Protein AF-A0A3R7CWV3-F1 (afdb_monomer)

Mean predicted aligned error: 5.27 Å

Structure (mmCIF, N/CA/C/O backbone):
data_AF-A0A3R7CWV3-F1
#
_entry.id   AF-A0A3R7CWV3-F1
#
loop_
_atom_site.group_PDB
_atom_site.id
_atom_site.type_symbol
_atom_site.label_atom_id
_atom_site.label_alt_id
_atom_site.label_comp_id
_atom_site.label_asym_id
_atom_site.label_entity_id
_atom_site.label_seq_id
_atom_site.pdbx_PDB_ins_code
_atom_site.Cartn_x
_atom_site.Cartn_y
_atom_site.Cartn_z
_atom_site.occupancy
_atom_site.B_iso_or_equiv
_atom_site.auth_seq_id
_atom_site.auth_comp_id
_atom_site.auth_asym_id
_atom_site.auth_atom_id
_atom_site.pdbx_PDB_model_num
ATOM 1 N N . MET A 1 1 ? 18.138 14.989 -12.303 1.00 43.16 1 MET A N 1
ATOM 2 C CA . MET A 1 1 ? 17.712 15.544 -11.003 1.00 43.16 1 MET A CA 1
ATOM 3 C C . MET A 1 1 ? 16.385 16.218 -11.294 1.00 43.16 1 MET A C 1
ATOM 5 O O . MET A 1 1 ? 16.396 17.311 -11.832 1.00 43.16 1 MET A O 1
ATOM 9 N N . GLU A 1 2 ? 15.278 15.494 -11.131 1.00 37.41 2 GL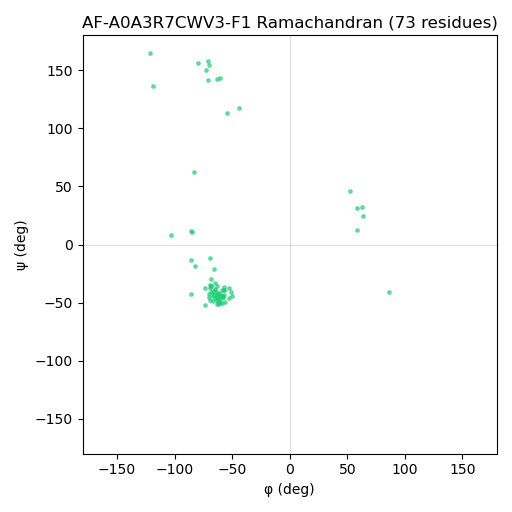U A N 1
ATOM 10 C CA . GLU A 1 2 ? 13.933 15.978 -11.478 1.00 37.41 2 GLU A CA 1
ATOM 11 C C . GLU A 1 2 ? 13.045 16.023 -10.232 1.00 37.41 2 GLU A C 1
ATOM 13 O O . GLU A 1 2 ? 13.073 15.116 -9.395 1.00 37.41 2 GLU A O 1
ATOM 18 N N . ASP A 1 3 ? 12.312 17.135 -10.143 1.00 41.38 3 ASP A N 1
ATOM 19 C CA . ASP A 1 3 ? 11.370 17.568 -9.111 1.00 41.38 3 ASP A CA 1
ATOM 20 C C . ASP A 1 3 ? 10.424 16.440 -8.653 1.00 41.38 3 ASP A C 1
ATOM 22 O O . ASP A 1 3 ? 9.678 15.852 -9.429 1.00 41.38 3 ASP A O 1
ATOM 26 N N . ILE A 1 4 ? 10.455 16.017 -7.388 1.00 42.09 4 ILE A N 1
ATOM 27 C CA . ILE A 1 4 ? 9.769 16.664 -6.249 1.00 42.09 4 ILE A CA 1
ATOM 28 C C . ILE A 1 4 ? 8.221 16.682 -6.400 1.00 42.09 4 ILE A C 1
ATOM 30 O O . ILE A 1 4 ? 7.510 17.482 -5.805 1.00 42.09 4 ILE A O 1
ATOM 34 N N . GLY A 1 5 ? 7.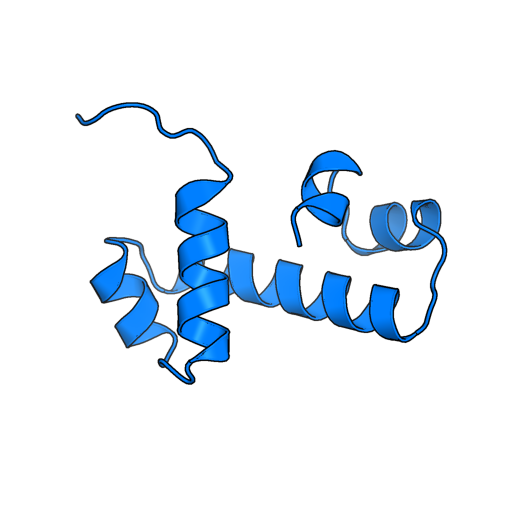649 15.660 -7.042 1.00 37.03 5 GLY A N 1
ATOM 35 C CA . GLY A 1 5 ? 6.296 15.152 -6.739 1.00 37.03 5 GLY A CA 1
ATOM 36 C C . GLY A 1 5 ? 6.303 14.161 -5.559 1.00 37.03 5 GLY A C 1
ATOM 37 O O . GLY A 1 5 ? 6.058 12.969 -5.727 1.00 37.03 5 GLY A O 1
ATOM 38 N N . ARG A 1 6 ? 6.697 14.636 -4.371 1.00 41.97 6 ARG A N 1
ATOM 39 C CA . ARG A 1 6 ? 7.135 13.862 -3.188 1.00 41.97 6 ARG A CA 1
ATOM 40 C C . ARG A 1 6 ? 6.145 12.781 -2.694 1.00 41.97 6 ARG A C 1
ATOM 42 O O . ARG A 1 6 ? 5.109 13.071 -2.110 1.00 41.97 6 ARG A O 1
ATOM 49 N N . GLY A 1 7 ? 6.545 11.514 -2.819 1.00 46.22 7 GLY A N 1
ATOM 50 C CA . GLY A 1 7 ? 6.164 10.403 -1.927 1.00 46.22 7 GLY A CA 1
ATOM 51 C C . GLY A 1 7 ? 4.860 9.660 -2.229 1.00 46.22 7 GLY A C 1
ATOM 52 O O . GLY A 1 7 ? 4.846 8.434 -2.138 1.00 46.22 7 GLY A O 1
ATOM 53 N N . VAL A 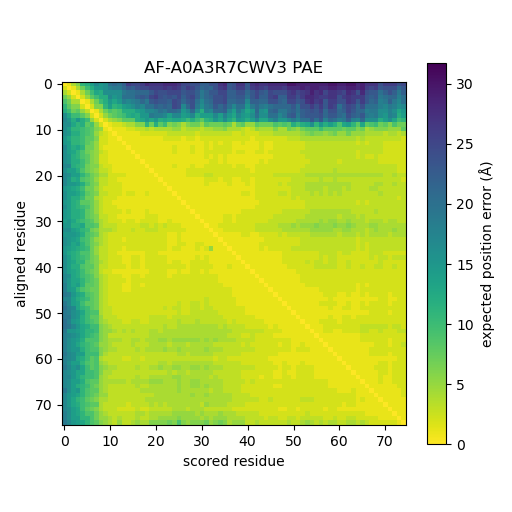1 8 ? 3.796 10.367 -2.611 1.00 50.25 8 VAL A N 1
ATOM 54 C CA . VAL A 1 8 ? 2.479 9.748 -2.851 1.00 50.25 8 VAL A CA 1
ATOM 55 C C . VAL A 1 8 ? 2.384 9.211 -4.288 1.00 50.25 8 VAL A C 1
ATOM 57 O O . VAL A 1 8 ? 2.010 8.065 -4.492 1.00 50.25 8 VAL A O 1
ATOM 60 N N . SER A 1 9 ? 2.867 9.962 -5.287 1.00 63.31 9 SER A N 1
ATOM 61 C CA . SER A 1 9 ? 2.670 9.638 -6.714 1.00 63.31 9 SER A CA 1
ATOM 62 C C . SER A 1 9 ? 3.308 8.315 -7.176 1.00 63.31 9 SER A C 1
ATOM 64 O O . SER A 1 9 ? 2.625 7.465 -7.744 1.00 63.31 9 SER A O 1
ATOM 66 N N . HIS A 1 10 ? 4.600 8.076 -6.910 1.00 70.25 10 HIS A N 1
ATOM 67 C CA . HIS A 1 10 ? 5.280 6.868 -7.419 1.00 70.25 10 HIS A CA 1
ATOM 68 C C . HIS A 1 10 ? 4.795 5.577 -6.748 1.00 70.25 10 HIS A C 1
ATOM 70 O O . HIS A 1 10 ? 4.673 4.537 -7.395 1.00 70.25 10 HIS A O 1
ATOM 76 N N . LYS A 1 11 ? 4.472 5.661 -5.457 1.00 81.12 11 LYS A N 1
ATOM 77 C CA . LYS A 1 11 ? 3.884 4.577 -4.670 1.00 81.12 11 LYS A CA 1
ATOM 78 C C . LYS A 1 11 ? 2.472 4.253 -5.168 1.00 81.12 11 LYS A C 1
ATOM 80 O O . LYS A 1 11 ? 2.186 3.092 -5.449 1.00 81.12 11 LYS A O 1
ATOM 85 N N . THR A 1 12 ? 1.621 5.267 -5.345 1.00 86.25 12 THR A N 1
ATOM 86 C CA . THR A 1 12 ? 0.281 5.099 -5.929 1.00 86.25 12 THR A CA 1
ATOM 87 C C . THR A 1 12 ? 0.370 4.512 -7.333 1.00 86.25 12 THR A C 1
ATOM 89 O O . THR A 1 12 ? -0.391 3.606 -7.658 1.00 86.25 12 THR A O 1
ATOM 92 N N . LYS A 1 13 ? 1.354 4.928 -8.144 1.00 91.38 13 LYS A N 1
ATOM 93 C CA . LYS A 1 13 ? 1.557 4.359 -9.480 1.00 91.38 13 LYS A CA 1
ATOM 94 C C . LYS A 1 13 ? 1.954 2.884 -9.444 1.00 91.38 13 LYS A C 1
ATOM 96 O O . LYS A 1 13 ? 1.478 2.112 -10.274 1.00 91.38 13 LYS A O 1
ATOM 101 N N . ALA A 1 14 ? 2.793 2.484 -8.488 1.00 94.00 14 ALA A N 1
ATOM 102 C CA . ALA A 1 14 ? 3.139 1.081 -8.283 1.00 94.00 14 ALA A CA 1
ATOM 103 C C . ALA A 1 14 ? 1.898 0.238 -7.949 1.00 94.00 14 ALA A C 1
ATOM 105 O O . ALA A 1 14 ? 1.686 -0.797 -8.578 1.00 94.00 14 ALA A O 1
ATOM 106 N N . VAL A 1 15 ? 1.057 0.709 -7.020 1.00 93.75 15 VAL A N 1
ATOM 107 C CA . VAL A 1 15 ? -0.201 0.039 -6.646 1.00 93.75 15 VAL A CA 1
ATOM 108 C C . VAL A 1 15 ? -1.177 -0.013 -7.825 1.00 93.75 15 VAL A C 1
ATOM 110 O O . VAL A 1 15 ? -1.727 -1.069 -8.113 1.00 93.75 15 VAL A O 1
ATOM 113 N N . GLU A 1 16 ? -1.347 1.085 -8.564 1.00 94.19 16 GLU A N 1
ATOM 114 C CA . GLU A 1 16 ? -2.218 1.142 -9.746 1.00 94.19 16 GLU A CA 1
ATOM 115 C C . GLU A 1 16 ? -1.810 0.104 -10.803 1.00 94.19 16 GLU A C 1
ATOM 117 O O . GLU A 1 16 ? -2.656 -0.599 -11.354 1.00 94.19 16 GLU A O 1
ATOM 122 N N . LEU A 1 17 ? -0.509 -0.009 -11.092 1.00 96.62 17 LEU A N 1
ATOM 123 C CA . LEU A 1 17 ? -0.001 -0.992 -12.047 1.00 96.62 17 LEU A CA 1
ATOM 124 C C . LEU A 1 17 ? -0.131 -2.426 -11.510 1.00 96.62 17 LEU A C 1
ATOM 126 O O . LEU A 1 17 ? -0.477 -3.327 -12.269 1.00 96.62 17 LEU A O 1
ATOM 130 N N . TYR A 1 18 ? 0.079 -2.640 -10.212 1.00 96.88 18 TYR A N 1
ATOM 131 C CA . TYR A 1 18 ? -0.148 -3.940 -9.581 1.00 96.88 18 TYR A CA 1
ATOM 132 C C . TYR A 1 18 ? -1.609 -4.396 -9.702 1.00 96.88 18 TYR A C 1
ATOM 134 O O . TYR A 1 18 ? -1.864 -5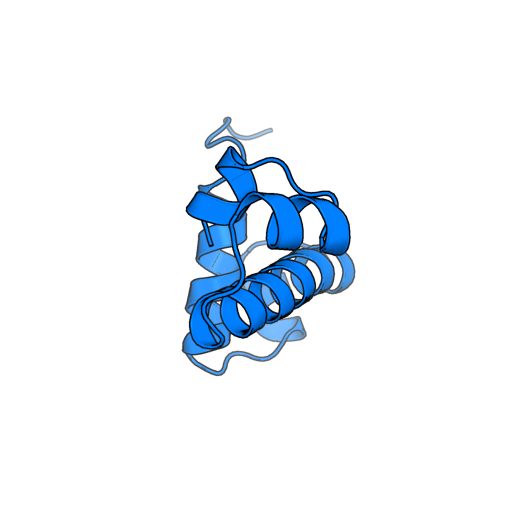.517 -10.131 1.00 96.88 18 TYR A O 1
ATOM 142 N N . LEU A 1 19 ? -2.574 -3.506 -9.446 1.00 94.94 19 LEU A N 1
ATOM 143 C CA . LEU A 1 19 ? -4.007 -3.789 -9.619 1.00 94.94 19 LEU A CA 1
ATOM 144 C C . LEU A 1 19 ? -4.405 -4.027 -11.087 1.00 94.94 19 LEU A C 1
ATOM 146 O O . LEU A 1 19 ? -5.416 -4.667 -11.360 1.00 94.94 19 LEU A O 1
ATOM 150 N N . LYS A 1 20 ? -3.596 -3.550 -12.041 1.00 97.19 20 LYS A N 1
ATOM 151 C CA . LYS A 1 20 ? -3.718 -3.844 -13.479 1.00 97.19 20 LYS A CA 1
ATOM 152 C C . LYS A 1 20 ? -3.019 -5.148 -13.897 1.00 97.19 20 LYS A C 1
ATOM 154 O O . LYS A 1 20 ? -2.899 -5.400 -15.092 1.00 97.19 20 LYS A O 1
ATOM 159 N N . ASN A 1 21 ? -2.582 -5.970 -12.938 1.00 97.38 21 ASN A N 1
ATOM 160 C CA . ASN A 1 21 ? -1.883 -7.245 -13.135 1.00 97.38 21 ASN A CA 1
ATOM 161 C C . ASN A 1 21 ? -0.507 -7.142 -13.817 1.00 97.38 21 ASN A C 1
ATOM 163 O O . ASN A 1 21 ? -0.035 -8.120 -14.396 1.00 97.38 21 ASN A O 1
ATOM 167 N N . TYR A 1 22 ? 0.170 -5.991 -13.733 1.00 98.06 22 TYR A N 1
ATOM 168 C CA . TYR A 1 22 ? 1.580 -5.929 -14.125 1.00 98.06 22 TYR A CA 1
ATOM 169 C C . TYR A 1 22 ? 2.451 -6.671 -13.106 1.00 98.06 22 TYR A C 1
ATOM 171 O O . TYR A 1 22 ? 2.255 -6.569 -11.894 1.00 98.06 22 TYR A O 1
ATOM 179 N N . THR A 1 23 ? 3.464 -7.379 -13.595 1.00 97.75 23 THR A N 1
ATOM 180 C CA . THR A 1 23 ? 4.448 -8.065 -12.752 1.00 97.75 23 THR A CA 1
ATOM 181 C C . THR A 1 23 ? 5.377 -7.072 -12.051 1.00 97.75 23 THR A C 1
ATOM 183 O O . THR A 1 23 ? 5.612 -5.960 -12.530 1.00 97.75 23 THR A O 1
ATOM 186 N N . LEU A 1 24 ? 5.994 -7.491 -10.939 1.00 97.25 24 LEU A N 1
ATOM 187 C CA . LEU A 1 24 ? 6.941 -6.671 -10.171 1.00 97.25 24 LEU A CA 1
ATOM 188 C C . LEU A 1 24 ? 8.034 -6.039 -11.054 1.00 97.25 24 LEU A C 1
ATOM 190 O O . LEU A 1 24 ? 8.329 -4.848 -10.935 1.00 97.25 24 LEU A O 1
ATOM 194 N N . SER A 1 25 ? 8.608 -6.827 -11.966 1.00 97.62 25 SER A N 1
ATOM 195 C CA . SER A 1 25 ? 9.664 -6.388 -12.885 1.00 97.62 25 SER A CA 1
ATOM 196 C C . SER A 1 25 ? 9.168 -5.378 -13.926 1.00 97.62 25 SER A C 1
ATOM 198 O O . SER A 1 25 ? 9.902 -4.455 -14.284 1.00 97.62 25 SER A O 1
ATOM 200 N N . GLU A 1 26 ? 7.930 -5.516 -14.409 1.00 98.00 26 GLU A N 1
ATOM 201 C CA . GLU A 1 26 ? 7.319 -4.552 -15.333 1.00 98.00 26 GLU A CA 1
ATOM 202 C C . GLU A 1 26 ? 7.007 -3.230 -14.640 1.00 98.00 26 GLU A C 1
ATOM 204 O O . GLU A 1 26 ? 7.287 -2.169 -15.199 1.00 98.00 26 GLU A O 1
ATOM 209 N N . ILE A 1 27 ? 6.478 -3.282 -13.414 1.00 97.31 27 ILE A N 1
ATOM 210 C CA . ILE A 1 27 ? 6.205 -2.091 -12.604 1.00 97.31 27 ILE A CA 1
ATOM 211 C C . ILE A 1 27 ? 7.511 -1.344 -12.336 1.00 97.31 27 ILE A C 1
ATOM 213 O O . ILE A 1 27 ? 7.601 -0.155 -12.635 1.00 97.31 27 ILE A O 1
ATOM 217 N N . ALA A 1 28 ? 8.537 -2.050 -11.850 1.00 96.38 28 ALA A N 1
ATOM 218 C CA . ALA A 1 28 ? 9.866 -1.504 -11.579 1.00 96.38 28 ALA A CA 1
ATOM 219 C C . ALA A 1 28 ? 10.444 -0.769 -12.795 1.00 96.38 28 ALA A C 1
ATOM 221 O O . ALA A 1 28 ? 10.873 0.380 -12.683 1.00 96.38 28 ALA A O 1
ATOM 222 N N . ARG A 1 29 ? 10.351 -1.386 -13.981 1.00 96.88 29 ARG A N 1
ATOM 223 C CA . ARG A 1 29 ? 10.776 -0.769 -15.242 1.00 96.88 29 ARG A CA 1
ATOM 224 C C . ARG A 1 29 ? 9.957 0.475 -15.589 1.00 96.88 29 ARG A C 1
ATOM 226 O O . ARG A 1 29 ? 10.537 1.492 -15.950 1.00 96.88 29 ARG A O 1
ATOM 233 N N . LYS A 1 30 ? 8.625 0.410 -15.476 1.00 94.94 30 LYS A N 1
ATOM 234 C CA . LYS A 1 30 ? 7.711 1.510 -15.836 1.00 94.94 30 LYS A CA 1
ATOM 235 C C . LYS A 1 30 ? 7.877 2.748 -14.962 1.00 94.94 30 LYS A C 1
ATOM 237 O O . LYS A 1 30 ? 7.670 3.848 -15.461 1.00 94.94 30 LYS A O 1
ATOM 242 N N . ILE A 1 31 ? 8.224 2.576 -13.687 1.00 92.69 31 ILE A N 1
ATOM 243 C CA . ILE A 1 31 ? 8.391 3.696 -12.749 1.00 92.69 31 ILE A CA 1
ATOM 244 C C . ILE A 1 31 ? 9.862 4.044 -12.481 1.00 92.69 31 ILE A C 1
ATOM 246 O O . ILE A 1 31 ? 10.135 4.831 -11.582 1.00 92.69 31 ILE A O 1
ATOM 250 N N . ALA A 1 32 ? 10.809 3.454 -13.220 1.00 93.44 32 ALA A N 1
ATOM 251 C CA . ALA A 1 32 ? 12.252 3.644 -13.037 1.00 93.44 32 ALA A CA 1
ATOM 252 C C . ALA A 1 32 ? 12.734 3.397 -11.588 1.00 93.44 32 ALA A C 1
ATOM 254 O O . ALA A 1 32 ? 13.486 4.183 -11.018 1.00 93.44 32 ALA A O 1
ATOM 255 N N . HIS A 1 33 ? 12.277 2.301 -10.974 1.00 92.62 33 HIS A N 1
ATOM 256 C CA . HIS A 1 33 ? 12.698 1.857 -9.639 1.00 92.62 33 HIS A CA 1
ATOM 257 C C . HIS A 1 33 ? 13.290 0.447 -9.690 1.00 92.62 33 HIS A C 1
ATOM 259 O O . HIS A 1 33 ? 13.096 -0.302 -10.643 1.00 92.62 33 HIS A O 1
ATOM 265 N N . THR A 1 34 ? 13.986 0.051 -8.625 1.00 94.88 34 THR A N 1
ATOM 266 C CA . THR A 1 34 ? 14.381 -1.347 -8.438 1.00 94.88 34 THR A CA 1
ATOM 267 C C . THR A 1 34 ? 13.164 -2.206 -8.068 1.00 94.88 34 THR A C 1
ATOM 269 O O . THR A 1 34 ? 12.264 -1.721 -7.371 1.00 94.88 34 THR A O 1
ATOM 272 N N . PRO A 1 35 ? 13.144 -3.502 -8.437 1.00 96.56 35 PRO A N 1
ATOM 273 C CA . PRO A 1 35 ? 12.112 -4.435 -7.979 1.00 96.56 35 PRO A CA 1
ATOM 274 C C . PRO A 1 35 ? 11.956 -4.456 -6.454 1.00 96.56 35 PRO A C 1
ATOM 276 O O . PRO A 1 35 ? 10.839 -4.487 -5.956 1.00 96.56 35 PRO A O 1
ATOM 279 N N . SER A 1 36 ? 13.053 -4.344 -5.698 1.00 96.19 36 SER A N 1
ATOM 280 C CA . SER A 1 36 ? 13.015 -4.295 -4.230 1.00 96.19 36 SER A CA 1
ATOM 281 C C . SER A 1 36 ? 12.262 -3.076 -3.681 1.00 96.19 36 SER A C 1
ATOM 283 O O . SER A 1 36 ? 11.471 -3.212 -2.748 1.00 96.19 36 SER A O 1
ATOM 285 N N . ASN A 1 37 ? 12.451 -1.892 -4.276 1.00 93.25 37 ASN A N 1
ATOM 286 C CA . ASN A 1 37 ? 11.732 -0.684 -3.872 1.00 93.25 37 ASN A CA 1
ATOM 287 C C . ASN A 1 37 ? 10.234 -0.796 -4.173 1.00 93.25 37 ASN A C 1
ATOM 289 O O . ASN A 1 37 ? 9.421 -0.400 -3.340 1.00 93.25 37 ASN A O 1
ATOM 293 N N . VAL A 1 38 ? 9.872 -1.363 -5.331 1.00 94.81 38 VAL A N 1
ATOM 294 C CA . VAL A 1 38 ? 8.468 -1.614 -5.692 1.00 94.81 38 VAL A CA 1
ATOM 295 C C . VAL A 1 38 ? 7.835 -2.635 -4.753 1.00 94.81 38 VAL A C 1
ATOM 297 O O . VAL A 1 38 ? 6.747 -2.384 -4.240 1.00 94.81 38 VAL A O 1
ATOM 300 N N . ASN A 1 39 ? 8.526 -3.741 -4.472 1.00 95.81 39 ASN A N 1
ATOM 301 C CA . ASN A 1 39 ? 8.018 -4.807 -3.613 1.00 95.81 39 ASN A CA 1
ATOM 302 C C . ASN A 1 39 ? 7.638 -4.271 -2.228 1.00 95.81 39 ASN A C 1
ATOM 304 O O . ASN A 1 39 ? 6.536 -4.522 -1.753 1.00 95.81 39 ASN A O 1
ATOM 308 N N . ARG A 1 40 ? 8.480 -3.409 -1.641 1.00 93.06 40 ARG A N 1
ATOM 309 C CA . ARG A 1 40 ? 8.190 -2.753 -0.357 1.00 93.06 40 ARG A CA 1
ATOM 310 C C . ARG A 1 40 ? 6.877 -1.957 -0.376 1.00 93.06 40 ARG A C 1
ATOM 312 O O . ARG A 1 40 ? 6.150 -1.948 0.619 1.00 93.06 40 ARG A O 1
ATOM 319 N N . TYR A 1 41 ? 6.567 -1.273 -1.483 1.00 92.31 41 TYR A N 1
ATOM 320 C CA . TYR A 1 41 ? 5.306 -0.538 -1.622 1.00 92.31 41 TYR A CA 1
ATOM 321 C C . TYR A 1 41 ? 4.100 -1.473 -1.712 1.00 92.31 41 TYR A C 1
ATOM 323 O O . TYR A 1 41 ? 3.076 -1.170 -1.097 1.00 92.31 41 TYR A O 1
ATOM 331 N N . LEU A 1 42 ? 4.227 -2.581 -2.449 1.00 94.94 42 LEU A N 1
ATOM 332 C CA . LEU A 1 42 ? 3.152 -3.552 -2.665 1.00 94.94 42 LEU A CA 1
ATOM 333 C C . LEU A 1 42 ? 2.873 -4.407 -1.426 1.00 94.94 42 LEU A C 1
ATOM 335 O O . LEU A 1 42 ? 1.712 -4.667 -1.123 1.00 94.94 42 LEU A O 1
ATOM 339 N N . GLU A 1 43 ? 3.902 -4.788 -0.670 1.00 95.25 43 GLU A N 1
ATOM 340 C CA . GLU A 1 43 ? 3.746 -5.487 0.612 1.00 95.25 43 GLU A CA 1
ATOM 341 C C . GLU A 1 43 ? 3.004 -4.611 1.622 1.00 95.25 43 GLU A C 1
ATOM 343 O O . GLU A 1 43 ? 2.000 -5.026 2.199 1.00 95.25 43 GLU A O 1
ATOM 348 N N . SER A 1 44 ? 3.451 -3.362 1.775 1.00 93.75 44 SER A N 1
ATOM 349 C CA . SER A 1 44 ? 2.806 -2.393 2.664 1.00 93.75 44 SER A CA 1
ATOM 350 C C . SER A 1 44 ? 1.346 -2.144 2.265 1.00 93.75 44 SER A C 1
ATOM 352 O O . SER A 1 44 ? 0.475 -2.146 3.131 1.00 93.75 44 SER A O 1
ATOM 354 N N . PHE A 1 45 ? 1.065 -1.996 0.962 1.00 94.62 45 PHE A N 1
ATOM 355 C CA . PHE A 1 45 ? -0.302 -1.895 0.438 1.00 94.62 45 PHE A CA 1
ATOM 356 C C . PHE A 1 45 ? -1.135 -3.127 0.793 1.00 94.62 45 PHE A C 1
ATOM 358 O O . PHE A 1 45 ? -2.223 -2.992 1.338 1.00 94.62 45 PHE A O 1
ATOM 365 N N . SER A 1 46 ? -0.617 -4.326 0.518 1.00 95.62 46 SER A N 1
ATOM 366 C CA . SER A 1 46 ? -1.357 -5.580 0.687 1.00 95.62 46 SER A CA 1
ATOM 367 C C . SER A 1 46 ? -1.749 -5.816 2.144 1.00 95.62 46 SER A C 1
ATOM 369 O O . SER A 1 46 ? -2.888 -6.185 2.421 1.00 95.62 46 SER A O 1
ATOM 371 N N . VAL A 1 47 ? -0.835 -5.549 3.084 1.00 97.00 47 VAL A N 1
ATOM 372 C CA . VAL A 1 47 ? -1.118 -5.675 4.521 1.00 97.00 47 VAL A CA 1
ATOM 373 C C . VAL A 1 47 ? -2.144 -4.632 4.972 1.00 97.00 47 VAL A C 1
ATOM 375 O O . VAL A 1 47 ? -3.081 -4.976 5.688 1.00 97.00 47 VAL A O 1
ATOM 378 N N . VAL A 1 48 ? -2.007 -3.371 4.547 1.00 96.19 48 VAL A N 1
ATOM 379 C CA . VAL A 1 48 ? -2.964 -2.307 4.899 1.00 96.19 48 VAL A CA 1
ATOM 380 C C . VAL A 1 48 ? -4.356 -2.604 4.332 1.00 96.19 48 VAL A C 1
ATOM 382 O O . VAL A 1 48 ? -5.333 -2.567 5.078 1.00 96.19 48 VAL A O 1
ATOM 385 N N . ALA A 1 49 ? -4.447 -2.978 3.055 1.00 95.62 49 ALA A N 1
ATOM 386 C CA . ALA A 1 49 ? -5.702 -3.319 2.390 1.00 95.62 49 ALA A CA 1
ATOM 387 C C . ALA A 1 49 ? -6.394 -4.524 3.044 1.00 95.62 49 ALA A C 1
ATOM 389 O O . ALA A 1 49 ? -7.606 -4.497 3.255 1.00 95.62 49 ALA A O 1
ATOM 390 N N . PHE A 1 50 ? -5.631 -5.559 3.415 1.00 97.31 50 PHE A N 1
ATOM 391 C CA . PHE A 1 50 ? -6.152 -6.719 4.138 1.00 97.31 50 PHE A CA 1
ATOM 392 C C . PHE A 1 50 ? -6.754 -6.323 5.493 1.00 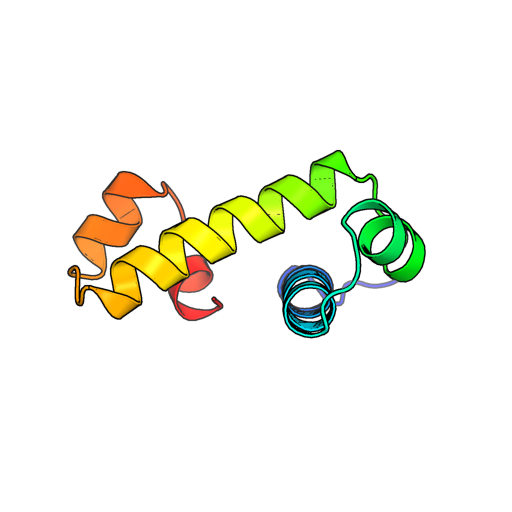97.31 50 PHE A C 1
ATOM 394 O O . PHE A 1 50 ? -7.894 -6.666 5.791 1.00 97.31 50 PHE A O 1
ATOM 401 N N . LEU A 1 51 ? -6.028 -5.537 6.293 1.00 97.44 51 LEU A N 1
ATOM 402 C CA . LEU A 1 51 ? -6.500 -5.129 7.618 1.00 97.44 51 LEU A CA 1
ATOM 403 C C . LEU A 1 51 ? -7.700 -4.172 7.551 1.00 97.44 51 LEU A C 1
ATOM 405 O O . LEU A 1 51 ? -8.592 -4.252 8.395 1.00 97.44 51 LEU A O 1
ATOM 409 N N . HIS A 1 52 ? -7.752 -3.285 6.553 1.00 95.69 52 HIS A N 1
ATOM 410 C CA . HIS A 1 52 ? -8.9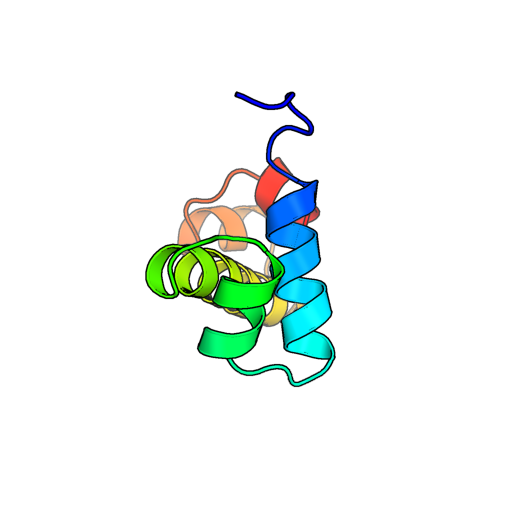28 -2.447 6.320 1.00 95.69 52 HIS A CA 1
ATOM 411 C C . HIS A 1 52 ? -10.145 -3.267 5.903 1.00 95.69 52 HIS A C 1
ATOM 413 O O . HIS A 1 52 ? -11.236 -3.027 6.419 1.00 95.69 52 HIS A O 1
ATOM 419 N N . LYS A 1 53 ? -9.966 -4.248 5.009 1.00 96.06 53 LYS A N 1
ATOM 420 C CA . LYS A 1 53 ? -11.038 -5.156 4.584 1.00 96.06 53 LYS A CA 1
ATOM 421 C C . LYS A 1 53 ? -11.657 -5.894 5.775 1.00 96.06 53 LYS A C 1
ATOM 423 O O . LYS A 1 53 ? -12.878 -6.005 5.847 1.00 96.06 53 LYS A O 1
ATOM 428 N N . ASP A 1 54 ? -10.832 -6.300 6.734 1.00 97.31 54 ASP A N 1
ATOM 429 C CA . ASP A 1 54 ? -11.265 -6.981 7.960 1.00 97.31 54 ASP A CA 1
ATOM 430 C C . ASP A 1 54 ? -11.676 -6.006 9.085 1.00 97.31 54 ASP A C 1
ATOM 432 O O . ASP A 1 54 ? -11.896 -6.409 10.226 1.00 97.31 54 ASP A O 1
ATOM 436 N N . SER A 1 55 ? -11.822 -4.711 8.773 1.00 96.75 55 SER A N 1
ATOM 437 C CA . SER A 1 55 ? -12.320 -3.669 9.685 1.00 96.75 55 SER A CA 1
ATOM 438 C C . SER A 1 55 ? -11.499 -3.497 10.971 1.00 96.75 55 SER A C 1
ATOM 440 O O . SER A 1 55 ? -12.026 -3.103 12.016 1.00 96.75 55 SER A O 1
ATOM 442 N N . TYR A 1 56 ? -10.188 -3.749 10.913 1.00 98.00 56 TYR A N 1
ATOM 443 C CA . TYR A 1 56 ? -9.303 -3.477 12.043 1.00 98.00 56 TYR A CA 1
ATOM 444 C C . TYR A 1 56 ? -9.258 -1.968 12.360 1.00 98.00 56 TYR A C 1
ATOM 446 O O . TYR A 1 56 ? -9.200 -1.142 11.446 1.00 98.00 56 TYR A O 1
ATOM 454 N N . PRO A 1 57 ? -9.201 -1.569 13.647 1.00 97.06 57 PRO A N 1
ATOM 455 C CA . PRO A 1 57 ? -9.055 -0.163 14.018 1.00 97.06 57 PRO A CA 1
ATOM 456 C C . PRO A 1 57 ? -7.755 0.448 13.480 1.00 97.06 57 PRO A C 1
ATOM 458 O O . PRO A 1 57 ? -6.701 -0.191 13.537 1.00 97.06 57 PRO A O 1
ATOM 461 N N . LEU A 1 58 ? -7.788 1.723 13.072 1.00 95.50 58 LEU A N 1
ATOM 462 C CA . LEU A 1 58 ? -6.627 2.448 12.525 1.00 95.50 58 LEU A CA 1
ATOM 463 C C . LEU A 1 58 ? -5.376 2.347 13.420 1.00 95.50 58 LEU A C 1
ATOM 465 O O . LEU A 1 58 ? -4.266 2.123 12.936 1.00 95.50 58 LEU A O 1
ATOM 469 N N . LEU A 1 59 ? -5.552 2.435 14.742 1.00 96.38 59 LEU A N 1
ATOM 470 C CA . LEU A 1 59 ? -4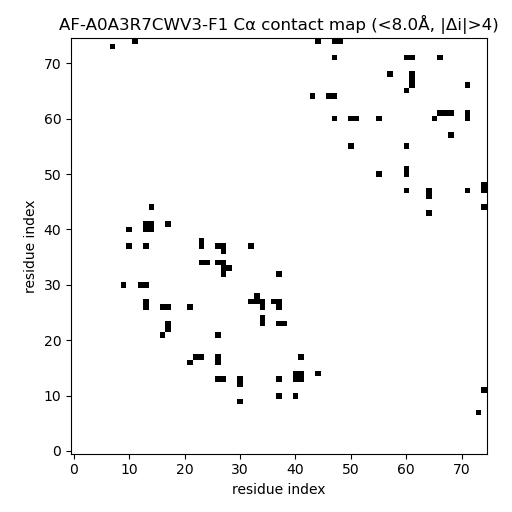.458 2.294 15.706 1.00 96.38 59 LEU A CA 1
ATOM 471 C C . LEU A 1 59 ? -3.815 0.895 15.667 1.00 96.38 59 LEU A C 1
ATOM 473 O O . LEU A 1 59 ? -2.602 0.765 15.845 1.00 96.38 59 LEU A O 1
ATOM 477 N N . THR A 1 60 ? -4.606 -0.151 15.426 1.00 97.38 60 THR A N 1
ATOM 478 C CA . THR A 1 60 ? -4.116 -1.526 15.274 1.00 97.38 60 THR A CA 1
ATOM 479 C C . THR A 1 60 ? -3.340 -1.676 13.971 1.00 97.38 60 THR A C 1
ATOM 481 O O . THR A 1 60 ? -2.222 -2.191 13.993 1.00 97.38 60 THR A O 1
ATOM 484 N N . ILE A 1 61 ? -3.862 -1.136 12.865 1.00 97.56 61 ILE A N 1
ATOM 485 C CA . ILE A 1 61 ? -3.173 -1.129 11.564 1.00 97.56 61 ILE A CA 1
ATOM 486 C C . ILE A 1 61 ? -1.816 -0.430 11.685 1.00 97.56 61 ILE A C 1
ATOM 488 O O . ILE A 1 61 ? -0.793 -0.973 11.264 1.00 97.56 61 ILE A O 1
ATOM 492 N N . ARG A 1 62 ? -1.768 0.724 12.358 1.00 97.12 62 ARG A N 1
ATOM 493 C CA . ARG A 1 62 ? -0.525 1.443 12.672 1.00 97.12 62 ARG A CA 1
ATOM 494 C C . ARG A 1 62 ? 0.454 0.607 13.493 1.00 97.12 62 ARG A C 1
ATOM 496 O O . ARG A 1 62 ? 1.647 0.586 13.194 1.00 97.12 62 ARG A O 1
ATOM 503 N N . LYS A 1 63 ? -0.020 -0.094 14.527 1.00 96.81 63 LYS A N 1
ATOM 504 C CA . LYS A 1 63 ? 0.838 -0.941 15.374 1.00 96.81 63 LYS A CA 1
ATOM 505 C C . LYS A 1 63 ? 1.439 -2.120 14.609 1.00 96.81 63 LYS A C 1
ATOM 507 O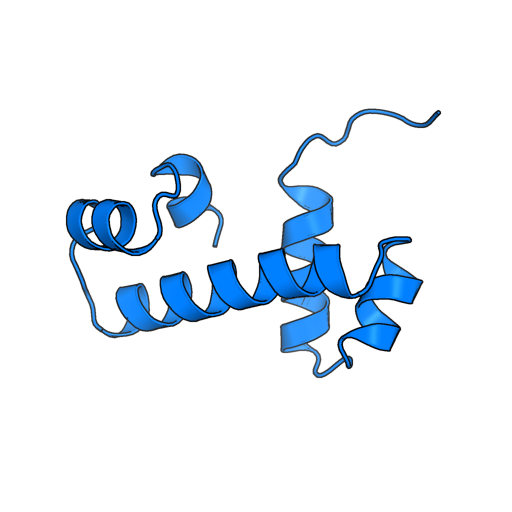 O . LYS A 1 63 ? 2.600 -2.441 14.871 1.00 96.81 63 LYS A O 1
ATOM 512 N N . ILE A 1 64 ? 0.677 -2.731 13.702 1.00 96.62 64 ILE A N 1
ATOM 513 C CA . ILE A 1 64 ? 1.108 -3.877 12.888 1.00 96.62 64 ILE A CA 1
ATOM 514 C C . ILE A 1 64 ? 2.086 -3.425 11.800 1.00 96.62 64 ILE A C 1
ATOM 516 O O . ILE A 1 64 ? 3.191 -3.946 11.707 1.00 96.62 64 ILE A O 1
ATOM 520 N N . THR A 1 65 ? 1.707 -2.417 11.016 1.00 94.31 65 THR A N 1
ATOM 521 C CA . THR A 1 65 ? 2.458 -1.993 9.820 1.00 94.31 65 THR A CA 1
ATOM 522 C C . THR A 1 65 ? 3.636 -1.070 10.125 1.00 94.31 65 THR A C 1
ATOM 524 O O . THR A 1 65 ? 4.510 -0.895 9.283 1.00 94.31 65 THR A O 1
ATOM 527 N N . LYS A 1 66 ? 3.657 -0.442 11.312 1.00 95.56 66 LYS A N 1
ATOM 528 C CA . LYS A 1 66 ? 4.599 0.629 11.697 1.00 95.56 66 LYS A CA 1
ATOM 529 C C . LYS A 1 66 ? 4.556 1.863 10.783 1.00 95.56 66 LYS A C 1
ATOM 531 O O . LYS A 1 66 ? 5.419 2.733 10.888 1.00 95.56 66 LYS A O 1
ATOM 536 N N . LEU A 1 67 ? 3.546 1.971 9.921 1.00 92.56 67 LEU A N 1
ATOM 537 C CA . LEU A 1 67 ? 3.323 3.128 9.062 1.00 92.56 67 LEU A CA 1
ATOM 538 C C . LEU A 1 67 ? 2.664 4.265 9.847 1.00 92.56 67 LEU A C 1
ATOM 540 O O . LEU A 1 67 ? 1.994 4.047 10.856 1.00 92.56 67 LEU A O 1
ATOM 544 N N . SER A 1 68 ? 2.836 5.499 9.377 1.00 92.38 68 SER A N 1
ATOM 545 C CA . SER A 1 68 ? 2.063 6.625 9.901 1.00 92.38 68 SER A CA 1
ATOM 546 C C . SER A 1 68 ? 0.601 6.522 9.465 1.00 92.38 68 SER A C 1
ATOM 548 O O . SER A 1 68 ? 0.302 5.972 8.409 1.00 92.38 68 SER A O 1
ATOM 550 N N . GLU A 1 69 ? -0.313 7.114 10.235 1.00 93.19 69 GLU A N 1
ATOM 551 C CA . GLU A 1 69 ? -1.741 7.163 9.870 1.00 93.19 69 GLU A CA 1
ATOM 552 C C . GLU A 1 69 ? -1.960 7.823 8.510 1.00 93.19 69 GLU A C 1
ATOM 554 O O . GLU A 1 69 ? -2.768 7.345 7.724 1.00 93.19 69 GLU A O 1
ATOM 559 N N . ARG A 1 70 ? -1.164 8.849 8.177 1.00 90.81 70 ARG A N 1
ATOM 560 C CA . ARG A 1 70 ? -1.156 9.448 6.837 1.00 90.81 70 ARG A CA 1
ATOM 561 C C . ARG A 1 70 ? -0.866 8.408 5.752 1.00 90.81 70 ARG A C 1
ATOM 563 O O . ARG A 1 70 ? -1.591 8.346 4.774 1.00 90.81 70 ARG A O 1
ATOM 570 N N . LEU A 1 71 ? 0.184 7.599 5.923 1.00 87.69 71 LEU A N 1
ATOM 571 C CA . LEU A 1 71 ? 0.567 6.585 4.934 1.00 87.69 71 LEU A CA 1
ATOM 572 C C . LEU A 1 71 ? -0.446 5.444 4.831 1.00 87.69 71 LEU A C 1
ATOM 574 O O . LEU A 1 71 ? -0.542 4.852 3.760 1.00 87.69 71 LEU A O 1
ATOM 578 N N . ILE A 1 72 ? -1.142 5.134 5.926 1.00 91.75 72 ILE A N 1
ATOM 579 C CA . ILE A 1 72 ? -2.221 4.142 5.964 1.00 91.75 72 ILE A CA 1
ATOM 580 C C . ILE A 1 72 ? -3.427 4.658 5.181 1.00 91.75 72 ILE A C 1
ATOM 582 O O . ILE A 1 72 ? -3.893 3.960 4.300 1.00 91.75 72 ILE A O 1
ATOM 586 N N . ASN A 1 73 ? -3.851 5.903 5.415 1.00 88.94 73 ASN A N 1
ATOM 587 C CA . ASN A 1 73 ? -4.980 6.518 4.704 1.00 88.94 73 ASN A CA 1
ATOM 588 C C . ASN A 1 73 ? -4.698 6.824 3.218 1.00 88.94 73 ASN A C 1
ATOM 590 O O . ASN A 1 73 ? -5.608 7.189 2.481 1.00 88.94 73 ASN A O 1
ATOM 594 N N . GLU A 1 74 ? -3.440 6.745 2.783 1.00 85.50 74 GLU A N 1
ATOM 595 C CA . GLU A 1 74 ? -3.045 6.869 1.372 1.00 85.50 74 GLU A CA 1
ATOM 596 C C . GLU A 1 74 ? -3.123 5.552 0.591 1.00 85.50 74 GLU A C 1
ATOM 598 O O . GLU A 1 74 ? -2.964 5.572 -0.632 1.00 85.50 74 GLU A O 1
ATOM 603 N N . TYR A 1 75 ? -3.254 4.424 1.289 1.00 84.44 75 TYR A N 1
ATOM 604 C CA . TYR A 1 75 ? -3.412 3.095 0.703 1.00 84.44 75 TYR A CA 1
ATOM 605 C C . TYR A 1 75 ? -4.885 2.703 0.646 1.00 84.44 75 TYR A C 1
ATOM 607 O O . TYR A 1 75 ? -5.236 2.033 -0.350 1.00 84.44 75 TYR A O 1
#

Nearest PDB structures (foldseek):
  2r0q-assembly1_F  TM=8.357E-01  e=7.661E-01  Staphylococcus aureus
  4ldz-assembly1_B  TM=6.593E-01  e=6.031E-01  Bacillus subtilis subsp. subtilis str. 168
  4zms-assembly1_B  TM=6.708E-01  e=8.132E-01  Streptococcus pneumoniae R6
  4ld5-assembly1_B  TM=3.960E-01  e=8.633E-01  Staphylococcus aureus
  5f6f-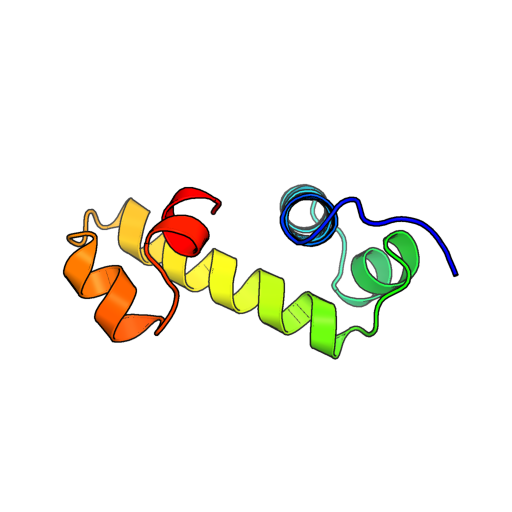assembly1_B  TM=5.215E-01  e=3.848E+00  Staphylococcus aureus

Sequence (75 aa):
MEDIGRGVSHKTKAVELYLKNYTLSEIARKIAHTPSNVNRYLESFSVVAFLHKDSYPLLTIRKITKLSERLINEY

Solvent-accessible surface area (backbone atoms only — not comparable to full-atom values): 4527 Å² total; per-residue (Å²): 142,77,86,84,66,75,77,55,57,67,50,50,50,46,49,55,38,44,77,68,70,46,50,65,66,55,43,12,62,75,69,77,47,52,48,69,63,47,48,56,50,50,52,55,40,52,55,52,51,51,42,54,75,73,65,54,54,70,70,56,53,30,68,74,70,71,48,53,69,70,62,56,77,72,99

Foldseek 3Di:
DDDDPPDLPLLVQLVVVVVVVDDLVRSCVVSVHDSVVSVVSVVLVVLLVVCVVVVHDLVVNCVVSVDDSVVSVSD

Secondary structure (DSSP, 8-state):
------SSHHHHHHHHHHHTT--HHHHHHHTT--HHHHHHHHHHHHHHHHHHHTT--HHHHHHHH---HHHHHT-

Radius of gyration: 13.05 Å; Cα contacts (8 Å, |Δi|>4): 55; chains: 1; bounding box: 30×26×32 Å

pLDDT: mean 88.26, std 16.83, range [37.03, 98.06]